Protein AF-A0A7V9EXB0-F1 (afdb_monomer_lite)

Secondary structure (DSSP, 8-state):
--SHHHHHHHHHHHHHHHHHHHHHHHHHHHHHH-HHHHHHHHHHEEESSSEEE---TT-S-------

Sequence (67 aa):
MGGRSRQASSACERARLNVTRALRAATAKLREAMPEAGTVLDRRLRTGLYCAYEPEDGDDVRWVVQS

pLDDT: mean 87.94, std 10.99, range [52.5, 97.75]

Radius of gyration: 15.91 Å; chains: 1; bounding box: 41×23×45 Å

Structure (mmCIF, N/CA/C/O backbone):
data_AF-A0A7V9EXB0-F1
#
_entry.id   AF-A0A7V9EXB0-F1
#
loop_
_atom_site.group_PDB
_atom_site.id
_atom_site.type_symbol
_atom_site.label_atom_id
_atom_site.label_alt_id
_atom_site.label_comp_id
_atom_site.label_asym_id
_atom_site.label_entity_id
_atom_site.label_seq_id
_atom_site.pdbx_PDB_ins_code
_atom_site.Cartn_x
_atom_site.Cartn_y
_atom_site.Cartn_z
_atom_site.occupancy
_atom_site.B_iso_or_equiv
_atom_site.auth_seq_id
_atom_site.auth_comp_id
_atom_site.auth_asym_id
_atom_site.auth_atom_id
_atom_site.pdbx_PDB_model_num
ATOM 1 N N . MET A 1 1 ? 22.787 -4.882 -32.571 1.00 52.50 1 MET A N 1
ATOM 2 C CA . MET A 1 1 ? 22.193 -4.993 -31.218 1.00 52.50 1 MET A CA 1
ATOM 3 C C . MET A 1 1 ? 21.739 -3.608 -30.772 1.00 52.50 1 MET A C 1
ATOM 5 O O . MET A 1 1 ? 22.510 -2.677 -30.905 1.00 52.50 1 MET A O 1
ATOM 9 N N . GLY A 1 2 ? 20.480 -3.407 -30.378 1.00 57.31 2 GLY A N 1
ATOM 10 C CA . GLY A 1 2 ? 20.224 -3.070 -28.969 1.00 57.31 2 GLY A CA 1
ATOM 11 C C . GLY A 1 2 ? 19.447 -1.757 -28.796 1.00 57.31 2 GLY A C 1
ATOM 12 O O . GLY A 1 2 ? 20.032 -0.733 -28.481 1.00 57.31 2 GLY A O 1
ATOM 13 N N . GLY A 1 3 ? 18.125 -1.782 -28.999 1.00 57.44 3 GLY A N 1
ATOM 14 C CA . GLY A 1 3 ? 17.247 -0.623 -28.738 1.00 57.44 3 GLY A CA 1
ATOM 15 C C . GLY A 1 3 ? 15.958 -0.957 -27.979 1.00 57.44 3 GLY A C 1
ATOM 16 O O . GLY A 1 3 ? 15.414 -0.113 -27.275 1.00 57.44 3 GLY A O 1
ATOM 17 N N . ARG A 1 4 ? 15.485 -2.208 -28.058 1.00 60.00 4 ARG A N 1
ATOM 18 C CA . ARG A 1 4 ? 14.167 -2.614 -27.535 1.00 60.00 4 ARG A CA 1
ATOM 19 C C . ARG A 1 4 ? 14.142 -2.973 -26.047 1.00 60.00 4 ARG A C 1
ATOM 21 O O . ARG A 1 4 ? 13.122 -2.770 -25.399 1.00 60.00 4 ARG A O 1
ATOM 28 N N . SER A 1 5 ? 15.252 -3.444 -25.483 1.00 61.06 5 SER A N 1
ATOM 29 C CA . SER A 1 5 ? 15.317 -3.856 -24.073 1.00 61.06 5 SER A CA 1
ATOM 30 C C . SER A 1 5 ? 15.210 -2.677 -23.093 1.00 61.06 5 SER A C 1
ATOM 32 O O . SER A 1 5 ? 14.574 -2.802 -22.049 1.00 61.06 5 SER A O 1
ATOM 34 N N . ARG A 1 6 ? 15.753 -1.499 -23.439 1.00 62.56 6 ARG A N 1
ATOM 35 C CA . ARG A 1 6 ? 15.733 -0.315 -22.554 1.00 62.56 6 ARG A CA 1
ATOM 36 C C . ARG A 1 6 ? 14.338 0.311 -22.420 1.00 62.56 6 ARG A C 1
ATOM 38 O O . ARG A 1 6 ? 13.953 0.715 -21.326 1.00 62.56 6 ARG A O 1
ATOM 45 N N . GLN A 1 7 ? 13.563 0.371 -23.504 1.00 69.25 7 GLN A N 1
ATOM 46 C CA . GLN A 1 7 ? 12.239 1.006 -23.496 1.00 69.25 7 GLN A CA 1
ATOM 47 C C . GLN A 1 7 ? 11.192 0.176 -22.741 1.00 69.25 7 GLN A C 1
ATOM 49 O O . GLN A 1 7 ? 10.414 0.736 -21.969 1.00 69.25 7 GLN A O 1
ATOM 54 N N . ALA A 1 8 ? 11.206 -1.152 -22.904 1.00 68.06 8 ALA A N 1
ATOM 55 C CA . ALA A 1 8 ? 10.331 -2.050 -22.149 1.00 68.06 8 ALA A CA 1
ATOM 56 C C . ALA A 1 8 ? 10.606 -1.961 -20.636 1.00 68.06 8 ALA A C 1
ATOM 58 O O . ALA A 1 8 ? 9.676 -1.778 -19.852 1.00 68.06 8 ALA A O 1
ATOM 59 N N . SER A 1 9 ? 11.884 -1.959 -20.231 1.00 74.06 9 SER A N 1
ATOM 60 C CA . SER A 1 9 ? 12.276 -1.765 -18.827 1.00 74.06 9 SER A CA 1
ATOM 61 C C . SER A 1 9 ? 11.803 -0.415 -18.269 1.00 74.06 9 SER A C 1
ATOM 63 O O . SER A 1 9 ? 11.360 -0.345 -17.126 1.00 74.06 9 SER A O 1
ATOM 65 N N . SER A 1 10 ? 11.840 0.654 -19.074 1.00 85.31 10 SER A N 1
ATOM 66 C CA . SER A 1 10 ? 11.338 1.980 -18.683 1.00 85.31 10 SER A CA 1
ATOM 67 C C . SER A 1 10 ? 9.813 2.019 -18.513 1.00 85.31 10 SER A C 1
ATOM 69 O O . SER A 1 10 ? 9.307 2.703 -17.624 1.00 85.31 10 SER A O 1
ATOM 71 N N . ALA A 1 11 ? 9.052 1.295 -19.339 1.00 89.25 11 ALA A N 1
ATOM 72 C CA . ALA A 1 11 ? 7.601 1.198 -19.181 1.00 89.25 11 ALA A CA 1
ATOM 73 C C . ALA A 1 11 ? 7.218 0.446 -17.897 1.00 89.25 11 ALA A C 1
ATOM 75 O O . ALA A 1 11 ? 6.387 0.941 -17.137 1.00 89.25 11 ALA A O 1
ATOM 76 N N . CYS A 1 12 ? 7.871 -0.687 -17.618 1.00 88.94 12 CYS A N 1
ATOM 77 C CA . CYS A 1 12 ? 7.673 -1.438 -16.378 1.00 88.94 12 CYS A CA 1
ATOM 78 C C . CYS A 1 12 ? 8.008 -0.599 -15.142 1.00 88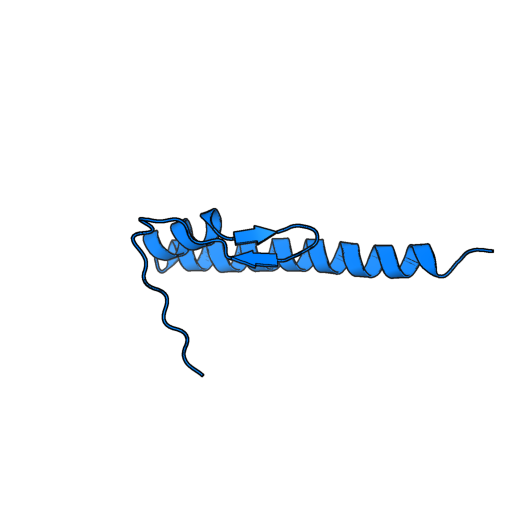.94 12 CYS A C 1
ATOM 80 O O . CYS A 1 12 ? 7.237 -0.579 -14.187 1.00 88.94 12 CYS A O 1
ATOM 82 N N . GLU A 1 13 ? 9.120 0.135 -15.168 1.00 91.12 13 GLU A N 1
ATOM 83 C CA . GLU A 1 13 ? 9.521 0.965 -14.033 1.00 91.12 13 GLU A CA 1
ATOM 84 C C . GLU A 1 13 ? 8.546 2.121 -13.788 1.00 91.12 13 GLU A C 1
ATOM 86 O O . GLU A 1 13 ? 8.124 2.362 -12.658 1.00 91.12 13 GLU A O 1
ATOM 91 N N . ARG A 1 14 ? 8.089 2.789 -14.856 1.00 92.38 14 ARG A N 1
ATOM 92 C CA . ARG A 1 14 ? 7.038 3.811 -14.739 1.00 92.38 14 ARG A CA 1
ATOM 93 C C . ARG A 1 14 ? 5.737 3.233 -14.190 1.00 92.38 14 ARG A C 1
ATOM 95 O O . ARG A 1 14 ? 5.111 3.873 -13.351 1.00 92.38 14 ARG A O 1
ATOM 102 N N . ALA A 1 15 ? 5.341 2.038 -14.632 1.00 91.94 15 ALA A N 1
ATOM 103 C CA . ALA A 1 15 ? 4.161 1.364 -14.102 1.00 91.94 15 ALA A CA 1
ATOM 104 C C . ALA A 1 15 ? 4.299 1.107 -12.595 1.00 91.94 15 ALA A C 1
ATOM 106 O O . ALA A 1 15 ? 3.391 1.454 -11.846 1.00 91.94 15 ALA A O 1
ATOM 107 N N . ARG A 1 16 ? 5.451 0.605 -12.129 1.00 93.25 16 ARG A N 1
ATOM 108 C CA . ARG A 1 16 ? 5.712 0.391 -10.694 1.00 93.25 16 ARG A CA 1
ATOM 109 C C . ARG A 1 16 ? 5.625 1.682 -9.893 1.00 93.25 16 ARG A C 1
ATOM 111 O O . ARG A 1 16 ? 4.914 1.726 -8.895 1.00 93.25 16 ARG A O 1
ATOM 118 N N . LEU A 1 17 ? 6.289 2.745 -10.348 1.00 93.56 17 LEU A N 1
ATOM 119 C CA . LEU A 1 17 ? 6.241 4.048 -9.680 1.00 93.56 17 LEU A CA 1
ATOM 120 C C . LEU A 1 17 ? 4.810 4.587 -9.591 1.00 93.56 17 LEU A C 1
ATOM 122 O O . LEU A 1 17 ? 4.404 5.088 -8.542 1.00 93.56 17 LEU A O 1
ATOM 126 N N . ASN A 1 18 ? 4.040 4.464 -10.672 1.00 94.94 18 ASN A N 1
ATOM 127 C CA . ASN A 1 18 ? 2.651 4.909 -10.704 1.00 94.94 18 ASN A CA 1
ATOM 128 C C . ASN A 1 18 ? 1.763 4.080 -9.770 1.00 94.94 18 ASN A C 1
ATOM 130 O O . ASN A 1 18 ? 0.980 4.670 -9.032 1.00 94.94 18 ASN A O 1
ATOM 134 N N . VAL A 1 19 ? 1.913 2.752 -9.748 1.00 94.88 19 VAL A N 1
ATOM 135 C CA . VAL A 1 19 ? 1.182 1.866 -8.826 1.00 94.88 19 VAL A CA 1
ATOM 136 C C . VAL A 1 19 ? 1.497 2.228 -7.379 1.00 94.88 19 VAL A C 1
ATOM 138 O O . VAL A 1 19 ? 0.577 2.465 -6.602 1.00 94.88 19 VAL A O 1
ATOM 141 N N . THR A 1 20 ? 2.776 2.366 -7.023 1.00 94.12 20 THR A N 1
ATOM 142 C CA . THR A 1 20 ? 3.177 2.758 -5.666 1.00 94.12 20 THR A CA 1
ATOM 143 C C . THR A 1 20 ? 2.566 4.100 -5.272 1.00 94.12 20 THR A C 1
ATOM 145 O O . THR A 1 20 ? 1.992 4.222 -4.193 1.00 94.12 20 THR A O 1
ATOM 148 N N . ARG A 1 21 ? 2.628 5.110 -6.150 1.00 95.62 21 ARG A N 1
ATOM 149 C CA . ARG A 1 21 ? 2.034 6.432 -5.887 1.00 95.62 21 ARG A CA 1
ATOM 150 C C . ARG A 1 21 ? 0.517 6.360 -5.717 1.00 95.62 21 ARG A C 1
ATOM 152 O O . ARG A 1 21 ? -0.009 6.947 -4.776 1.00 95.62 21 ARG A O 1
ATOM 159 N N . ALA A 1 22 ? -0.170 5.641 -6.603 1.00 96.25 22 ALA A N 1
ATOM 160 C CA . ALA A 1 22 ? -1.619 5.493 -6.562 1.00 96.25 22 ALA A CA 1
ATOM 161 C C . ALA A 1 22 ? -2.077 4.781 -5.283 1.00 96.25 22 ALA A C 1
ATOM 163 O O . ALA A 1 22 ? -2.990 5.265 -4.618 1.00 96.25 22 ALA A O 1
ATOM 164 N N . LEU A 1 23 ? -1.403 3.693 -4.897 1.00 95.00 23 LEU A N 1
ATOM 165 C CA . LEU A 1 23 ? -1.706 2.965 -3.66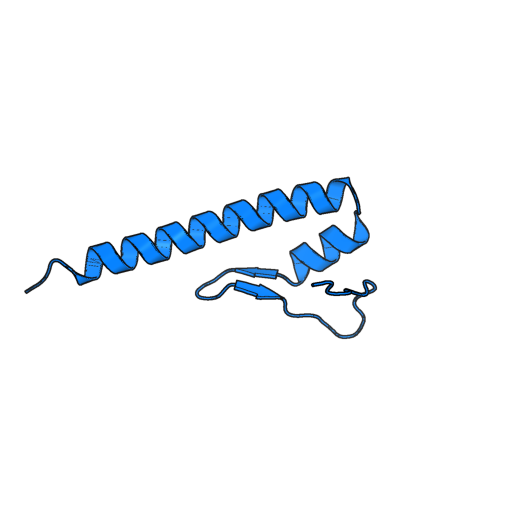5 1.00 95.00 23 LEU A CA 1
ATOM 166 C C . LEU A 1 23 ? -1.467 3.828 -2.431 1.00 95.00 23 LEU A C 1
ATOM 168 O O . LEU A 1 23 ? -2.344 3.911 -1.584 1.00 95.00 23 LEU A O 1
ATOM 172 N N . ARG A 1 24 ? -0.340 4.548 -2.348 1.00 94.00 24 ARG A N 1
ATOM 173 C CA . ARG A 1 24 ? -0.081 5.456 -1.217 1.00 94.00 24 ARG A CA 1
ATOM 174 C C . ARG A 1 24 ? -1.149 6.541 -1.094 1.00 94.00 24 ARG A C 1
ATOM 176 O O . ARG A 1 24 ? -1.614 6.807 0.010 1.00 94.00 24 ARG A O 1
ATOM 183 N N . ALA A 1 25 ? -1.573 7.130 -2.211 1.00 97.00 25 ALA A N 1
ATOM 184 C CA . ALA A 1 25 ? -2.637 8.129 -2.211 1.00 97.00 25 ALA A CA 1
ATOM 185 C C . ALA A 1 25 ? -3.997 7.535 -1.806 1.00 97.00 25 ALA A C 1
ATOM 187 O O . ALA A 1 25 ? -4.725 8.144 -1.025 1.00 97.00 25 ALA A O 1
ATOM 188 N N . ALA A 1 26 ? -4.344 6.351 -2.317 1.00 95.88 26 ALA A N 1
ATOM 189 C CA . ALA A 1 26 ? -5.586 5.668 -1.967 1.00 95.88 26 ALA A CA 1
ATOM 190 C C . ALA A 1 26 ? -5.610 5.280 -0.483 1.00 95.88 26 ALA A C 1
ATOM 192 O O . ALA A 1 26 ? -6.571 5.588 0.218 1.00 95.88 26 ALA A O 1
ATOM 193 N N . THR A 1 27 ? -4.532 4.682 0.020 1.00 95.44 27 THR A N 1
ATOM 194 C CA . THR A 1 27 ? -4.439 4.263 1.416 1.00 95.44 27 THR A CA 1
ATOM 195 C C . THR A 1 27 ? -4.405 5.447 2.380 1.00 95.44 27 THR A C 1
ATOM 197 O O . THR A 1 27 ? -4.981 5.354 3.458 1.00 95.44 27 THR A O 1
ATOM 200 N N . ALA A 1 28 ? -3.822 6.589 1.997 1.00 96.06 28 ALA A N 1
ATOM 201 C CA . ALA A 1 28 ? -3.920 7.817 2.788 1.00 96.06 28 ALA A CA 1
ATOM 202 C C . ALA A 1 28 ? -5.383 8.258 2.972 1.00 96.06 28 ALA A C 1
ATOM 204 O O . ALA A 1 28 ? -5.823 8.450 4.102 1.00 96.06 28 ALA A O 1
ATOM 205 N N . LYS A 1 29 ? -6.167 8.299 1.887 1.00 97.75 29 LYS A N 1
ATOM 206 C CA . LYS A 1 29 ? -7.607 8.607 1.956 1.00 97.75 29 LYS A CA 1
ATOM 207 C C . LYS A 1 29 ? -8.380 7.582 2.787 1.00 97.75 29 LYS A C 1
ATOM 209 O O . LYS A 1 29 ? -9.278 7.943 3.541 1.00 97.75 29 LYS A O 1
ATOM 214 N N . LEU A 1 30 ? -8.029 6.300 2.672 1.00 95.31 30 LEU A N 1
ATOM 215 C CA . LEU A 1 30 ? -8.639 5.249 3.487 1.00 95.31 30 LEU A CA 1
ATOM 216 C C . LEU A 1 30 ? -8.306 5.418 4.967 1.00 95.31 30 LEU A C 1
ATOM 218 O O . LEU A 1 30 ? -9.182 5.199 5.786 1.00 95.31 30 LEU A O 1
ATOM 222 N N . ARG A 1 31 ? -7.092 5.847 5.324 1.00 95.94 31 ARG A N 1
ATOM 223 C CA . ARG A 1 31 ? -6.725 6.145 6.717 1.00 95.94 31 ARG A CA 1
ATOM 224 C C . ARG A 1 31 ? -7.473 7.351 7.279 1.00 95.94 31 ARG A C 1
ATOM 226 O O . ARG A 1 31 ? -7.747 7.371 8.471 1.00 95.94 31 ARG A O 1
ATOM 233 N N . GLU A 1 32 ? -7.808 8.332 6.447 1.00 96.94 32 GLU A N 1
ATOM 234 C CA . GLU A 1 32 ? -8.636 9.473 6.857 1.00 96.94 32 GLU A CA 1
ATOM 235 C C . GLU A 1 32 ? -10.088 9.051 7.122 1.00 96.94 32 GLU A C 1
ATOM 237 O O . GLU A 1 32 ? -10.669 9.442 8.129 1.00 96.94 32 GLU A O 1
ATOM 242 N N . ALA A 1 33 ? -10.668 8.230 6.242 1.00 96.75 33 ALA A N 1
ATOM 243 C CA . ALA A 1 33 ? -12.059 7.791 6.362 1.00 96.75 33 ALA A CA 1
ATOM 244 C C . ALA A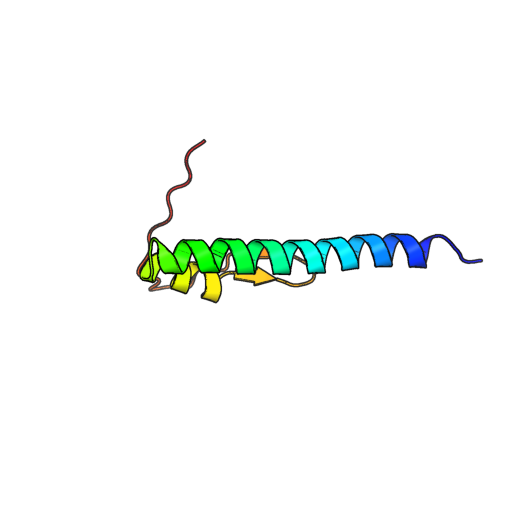 1 33 ? -12.256 6.629 7.356 1.00 96.75 33 ALA A C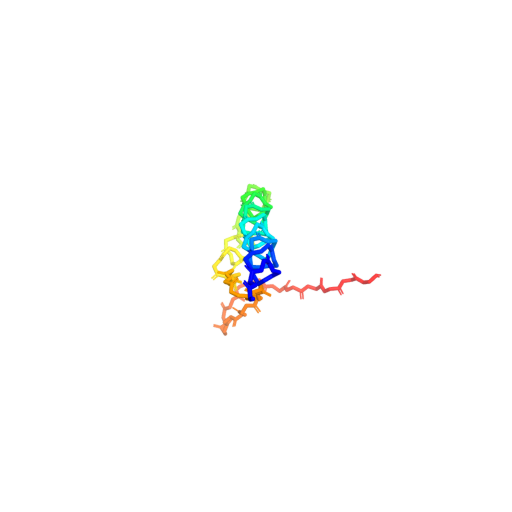 1
ATOM 246 O O . ALA A 1 33 ? -13.291 6.534 8.010 1.00 96.75 33 ALA A O 1
ATOM 247 N N . MET A 1 34 ? -11.283 5.720 7.433 1.00 94.94 34 MET A N 1
ATOM 248 C CA . MET A 1 34 ? -11.312 4.458 8.179 1.00 94.94 34 MET A CA 1
ATOM 249 C C . MET A 1 34 ? -9.904 4.150 8.733 1.00 94.94 34 MET A C 1
ATOM 251 O O . MET A 1 34 ? -9.162 3.353 8.145 1.00 94.94 34 MET A O 1
ATOM 255 N N . PRO A 1 35 ? -9.506 4.773 9.857 1.00 93.25 35 PRO A N 1
ATOM 256 C CA . PRO A 1 35 ? -8.130 4.731 10.355 1.00 93.25 35 PRO A CA 1
ATOM 257 C C . PRO A 1 35 ? -7.547 3.326 10.539 1.00 93.25 35 PRO A C 1
ATOM 259 O O . PRO A 1 35 ? -6.410 3.081 10.128 1.00 93.25 35 PRO A O 1
ATOM 262 N N . GLU A 1 36 ? -8.317 2.396 11.105 1.00 92.19 36 GLU A N 1
ATOM 263 C CA . GLU A 1 36 ? -7.882 1.014 11.352 1.00 92.19 36 GLU A CA 1
ATOM 264 C C . GLU A 1 36 ? -7.684 0.243 10.040 1.00 92.19 36 GLU A C 1
ATOM 266 O O . GLU A 1 36 ? -6.580 -0.225 9.752 1.00 92.19 36 GLU A O 1
ATOM 271 N N . ALA A 1 37 ? -8.714 0.202 9.186 1.00 92.44 37 ALA A N 1
ATOM 272 C CA . ALA A 1 37 ? -8.672 -0.489 7.897 1.00 92.44 37 ALA A CA 1
ATOM 273 C C . ALA A 1 37 ? -7.580 0.063 6.973 1.00 92.44 37 ALA A C 1
ATOM 275 O O . ALA A 1 37 ? -6.828 -0.701 6.366 1.00 92.44 37 ALA A O 1
ATOM 276 N N . GLY A 1 38 ? -7.445 1.390 6.896 1.00 94.38 38 GLY A N 1
ATOM 277 C CA . GLY A 1 38 ? -6.398 2.031 6.109 1.00 94.38 38 GLY A CA 1
ATOM 278 C C . GLY A 1 38 ? -4.992 1.733 6.639 1.00 94.38 38 GLY A C 1
ATOM 279 O O . GLY A 1 38 ? -4.068 1.557 5.849 1.00 94.38 38 GLY A O 1
ATOM 280 N N . THR A 1 39 ? -4.814 1.642 7.961 1.00 93.75 39 THR A N 1
ATOM 281 C CA . THR A 1 39 ? -3.512 1.328 8.572 1.00 93.75 39 THR A CA 1
ATOM 282 C C . THR A 1 39 ? -3.111 -0.123 8.318 1.00 93.75 39 THR A C 1
ATOM 284 O O . THR A 1 39 ? -1.977 -0.374 7.905 1.00 93.75 39 THR A O 1
ATOM 287 N N . VAL A 1 40 ? -4.037 -1.072 8.497 1.00 94.31 40 VAL A N 1
ATOM 288 C CA . VAL A 1 40 ? -3.796 -2.485 8.163 1.00 94.31 40 VAL A CA 1
ATOM 289 C C . VAL A 1 40 ? -3.487 -2.625 6.674 1.00 94.31 40 VAL A C 1
ATOM 291 O O . VAL A 1 40 ? -2.489 -3.244 6.310 1.00 94.31 40 VAL A O 1
ATOM 294 N N . LEU A 1 41 ? -4.266 -1.983 5.800 1.00 93.69 41 LEU A N 1
ATOM 295 C CA . LEU A 1 41 ? -4.029 -2.046 4.360 1.00 93.69 41 LEU A CA 1
ATOM 296 C C . LEU A 1 41 ? -2.648 -1.493 3.969 1.00 93.69 41 LEU A C 1
ATOM 298 O O . LEU A 1 41 ? -1.932 -2.146 3.215 1.00 93.69 41 LEU A O 1
ATOM 302 N N . ASP A 1 42 ? -2.230 -0.340 4.507 1.00 93.44 42 ASP A N 1
ATOM 303 C CA . ASP A 1 42 ? -0.896 0.224 4.224 1.00 93.44 42 ASP A CA 1
ATOM 304 C C . ASP A 1 42 ? 0.228 -0.720 4.652 1.00 93.44 42 ASP A C 1
ATOM 306 O O . ASP A 1 42 ? 1.221 -0.884 3.942 1.00 93.44 42 ASP A O 1
ATOM 310 N N . ARG A 1 43 ? 0.059 -1.357 5.816 1.00 94.00 43 ARG A N 1
ATOM 311 C CA . ARG A 1 43 ? 1.046 -2.267 6.395 1.00 94.00 43 ARG A CA 1
ATOM 312 C C . ARG A 1 43 ? 1.173 -3.559 5.592 1.00 94.00 43 ARG A C 1
ATOM 314 O O . ARG A 1 43 ? 2.282 -4.074 5.461 1.00 94.00 43 ARG A O 1
ATOM 321 N N . ARG A 1 44 ? 0.070 -4.086 5.061 1.00 95.00 44 ARG A N 1
ATOM 322 C CA . ARG A 1 44 ? 0.020 -5.385 4.364 1.00 95.00 44 ARG A CA 1
ATOM 323 C C . ARG A 1 44 ? 0.199 -5.288 2.851 1.00 95.00 44 ARG A C 1
ATOM 325 O O . ARG A 1 44 ? 0.476 -6.297 2.208 1.00 95.00 44 ARG A O 1
ATOM 332 N N . LEU A 1 45 ? 0.106 -4.094 2.265 1.00 94.44 45 LEU A N 1
ATOM 333 C CA . LEU A 1 45 ? 0.448 -3.889 0.860 1.00 94.44 45 LEU A CA 1
ATOM 334 C C . LEU A 1 45 ? 1.965 -3.952 0.647 1.00 94.44 45 LEU A C 1
ATOM 336 O O . LEU A 1 45 ? 2.750 -3.248 1.286 1.00 94.44 45 LEU A O 1
ATOM 340 N N . ARG A 1 46 ? 2.383 -4.781 -0.306 1.00 94.31 46 ARG A N 1
ATOM 341 C CA . ARG A 1 46 ? 3.755 -4.866 -0.801 1.00 94.31 46 ARG A CA 1
ATOM 342 C C . ARG A 1 46 ? 3.799 -4.340 -2.225 1.00 94.31 46 ARG A C 1
ATOM 344 O O . ARG A 1 46 ? 3.108 -4.840 -3.110 1.00 94.31 46 ARG A O 1
ATOM 351 N N . THR A 1 47 ? 4.641 -3.337 -2.447 1.00 91.06 47 THR A N 1
ATOM 352 C CA . THR A 1 47 ? 4.907 -2.774 -3.774 1.00 91.06 47 THR A CA 1
ATOM 353 C C . THR A 1 47 ? 6.354 -3.056 -4.160 1.00 91.06 47 THR A C 1
ATOM 355 O O . THR A 1 47 ? 7.270 -2.608 -3.472 1.00 91.06 47 THR A O 1
ATOM 358 N N . GLY A 1 48 ? 6.570 -3.781 -5.256 1.00 86.19 48 GLY A N 1
ATOM 359 C CA . GLY A 1 48 ? 7.896 -4.097 -5.789 1.00 86.19 48 GLY A CA 1
ATOM 360 C C . GLY A 1 48 ? 7.818 -4.479 -7.266 1.00 86.19 48 GLY A C 1
ATOM 361 O O . GLY A 1 48 ? 7.183 -3.785 -8.060 1.00 86.19 48 GLY A O 1
ATOM 362 N N . LEU A 1 49 ? 8.439 -5.601 -7.648 1.00 86.94 49 LEU A N 1
ATOM 363 C CA . LEU A 1 49 ? 8.215 -6.194 -8.978 1.00 86.94 49 LEU A CA 1
ATOM 364 C C . LEU A 1 49 ? 6.738 -6.555 -9.184 1.00 86.94 49 LEU A C 1
ATOM 366 O O . LEU A 1 49 ? 6.221 -6.409 -10.291 1.00 86.94 49 LEU A O 1
ATOM 370 N N . TYR A 1 50 ? 6.088 -6.974 -8.099 1.00 88.56 50 TYR A N 1
ATOM 371 C CA . TYR A 1 50 ? 4.671 -7.286 -8.012 1.00 88.56 50 TYR A CA 1
ATOM 372 C C . TYR A 1 50 ? 3.999 -6.371 -6.987 1.00 88.56 50 TYR A C 1
ATOM 374 O O . TYR A 1 50 ? 4.655 -5.813 -6.103 1.00 88.56 50 TYR A O 1
ATOM 382 N N . CYS A 1 51 ? 2.686 -6.223 -7.127 1.00 92.56 51 CYS A N 1
ATOM 383 C CA . CYS A 1 51 ? 1.827 -5.622 -6.121 1.00 92.56 51 CYS A CA 1
ATOM 384 C C . CYS A 1 51 ? 1.026 -6.745 -5.468 1.00 92.56 51 CYS A C 1
ATOM 386 O O . CYS A 1 51 ? 0.301 -7.450 -6.169 1.00 92.56 51 CYS A O 1
ATOM 388 N N . ALA A 1 52 ? 1.158 -6.904 -4.156 1.00 94.38 52 ALA A N 1
ATOM 389 C CA . ALA A 1 52 ? 0.474 -7.949 -3.407 1.00 94.38 52 ALA A CA 1
ATOM 390 C C . ALA A 1 52 ? -0.083 -7.401 -2.092 1.00 94.38 52 ALA A C 1
ATOM 392 O O . ALA A 1 52 ? 0.462 -6.457 -1.519 1.00 94.38 52 ALA A O 1
ATOM 393 N N . TYR A 1 53 ? -1.172 -8.006 -1.631 1.00 92.88 53 TYR A N 1
ATOM 394 C CA . TYR A 1 53 ? -1.671 -7.853 -0.273 1.00 92.88 53 TYR A CA 1
ATOM 395 C C . TYR A 1 53 ? -1.302 -9.121 0.498 1.00 92.88 53 TYR A C 1
ATOM 397 O O . TYR A 1 53 ? -1.705 -10.215 0.106 1.00 92.88 53 TYR A O 1
ATOM 405 N N . GLU A 1 54 ? -0.505 -8.970 1.551 1.00 93.50 54 GLU A N 1
ATOM 406 C CA . GLU A 1 54 ? -0.006 -10.067 2.382 1.00 93.50 54 GLU A CA 1
ATOM 407 C C . GLU A 1 54 ? -0.613 -9.935 3.785 1.00 93.50 54 GLU A C 1
ATOM 409 O O . GLU A 1 54 ? -0.069 -9.175 4.586 1.00 93.50 54 GLU A O 1
ATOM 414 N N . PRO A 1 55 ? -1.752 -10.592 4.080 1.00 90.69 55 PRO A N 1
ATOM 415 C CA . PRO A 1 55 ? -2.359 -10.550 5.410 1.00 90.69 55 PRO A CA 1
ATOM 416 C C . PRO A 1 55 ? -1.478 -11.260 6.446 1.00 90.69 55 PRO A C 1
ATOM 418 O O . PRO A 1 55 ? -0.742 -12.186 6.106 1.00 90.69 55 PRO A O 1
ATOM 421 N N . GLU A 1 56 ? -1.571 -10.850 7.711 1.00 89.06 56 GLU A N 1
ATOM 422 C CA . GLU A 1 56 ? -0.959 -11.569 8.839 1.00 89.06 56 GLU A CA 1
ATOM 423 C C . GLU A 1 56 ? -2.042 -12.102 9.776 1.00 89.06 56 GLU A C 1
ATOM 425 O O . GLU A 1 56 ? -3.121 -11.515 9.908 1.00 89.06 56 GLU A O 1
ATOM 430 N N . ASP A 1 57 ? -1.734 -13.209 10.449 1.00 84.19 57 ASP A N 1
ATOM 431 C CA . ASP A 1 57 ? -2.588 -13.741 11.501 1.00 84.19 57 ASP A CA 1
ATOM 432 C C . ASP A 1 57 ? -2.759 -12.690 12.608 1.00 84.19 57 ASP A C 1
ATOM 434 O O . ASP A 1 57 ? -1.786 -12.188 13.173 1.00 84.19 57 ASP A O 1
ATOM 438 N N . GLY A 1 58 ? -4.012 -12.347 12.907 1.00 83.62 58 GLY A N 1
ATOM 439 C CA . GLY A 1 58 ? -4.349 -11.331 13.906 1.00 83.62 58 GLY A CA 1
ATOM 440 C C . GLY A 1 58 ? -4.561 -9.918 13.359 1.00 83.62 58 GLY A C 1
ATOM 441 O O . GLY A 1 58 ? -4.652 -8.989 14.153 1.00 83.62 58 GLY A O 1
ATOM 442 N N . ASP A 1 59 ? -4.664 -9.723 12.040 1.00 88.38 59 ASP A N 1
ATOM 443 C CA . ASP A 1 59 ? -5.186 -8.459 11.510 1.00 88.38 59 ASP A CA 1
ATOM 444 C C . ASP A 1 59 ? -6.642 -8.245 11.986 1.00 88.38 59 ASP A C 1
ATOM 446 O O . ASP A 1 59 ? -7.530 -9.048 11.697 1.00 88.38 59 ASP A O 1
ATOM 450 N N . ASP A 1 60 ? -6.906 -7.127 12.669 1.00 84.44 60 ASP A N 1
ATOM 451 C CA . ASP A 1 60 ? -8.220 -6.788 13.253 1.00 84.44 60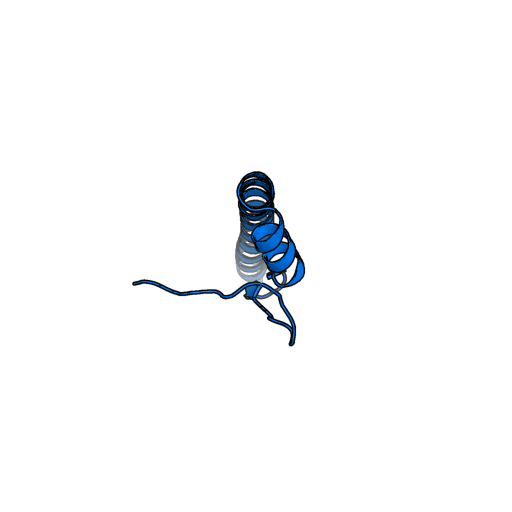 ASP A CA 1
ATOM 452 C C . ASP A 1 60 ? -9.308 -6.447 12.209 1.00 84.44 60 ASP A C 1
ATOM 454 O O . ASP A 1 60 ? -10.427 -6.053 12.541 1.00 84.44 60 ASP A O 1
ATOM 458 N N . VAL A 1 61 ? -8.992 -6.575 10.917 1.00 90.00 61 VAL A N 1
ATOM 459 C CA . VAL A 1 61 ? -9.827 -6.119 9.803 1.00 90.00 61 VAL A CA 1
ATOM 460 C C . VAL A 1 61 ? -10.255 -7.301 8.946 1.00 90.00 61 VAL A C 1
ATOM 462 O O . VAL A 1 61 ? -9.433 -8.022 8.381 1.00 90.00 61 VAL A O 1
ATOM 465 N N . ARG A 1 62 ? -11.571 -7.455 8.770 1.00 88.12 62 ARG A N 1
ATOM 466 C CA . ARG A 1 62 ? -12.155 -8.438 7.854 1.00 88.12 62 ARG A CA 1
ATOM 467 C C . ARG A 1 62 ? -12.457 -7.809 6.498 1.00 88.12 62 ARG A C 1
ATOM 469 O O . ARG A 1 62 ? -13.341 -6.964 6.385 1.00 88.12 62 ARG A O 1
ATOM 476 N N . TRP A 1 63 ? -11.800 -8.300 5.453 1.00 88.12 63 TRP A N 1
ATOM 477 C CA . TRP A 1 63 ? -12.102 -7.920 4.073 1.00 88.12 63 TRP A CA 1
ATOM 478 C C . TRP A 1 63 ? -13.222 -8.785 3.489 1.00 88.12 63 TRP A C 1
ATOM 480 O O . TRP A 1 63 ? -13.229 -10.006 3.645 1.00 88.12 63 TRP A O 1
ATOM 490 N N . VAL A 1 64 ? -14.163 -8.151 2.789 1.00 89.56 64 VAL A N 1
ATOM 491 C CA . VAL A 1 64 ? -15.222 -8.826 2.027 1.00 89.56 64 VAL A CA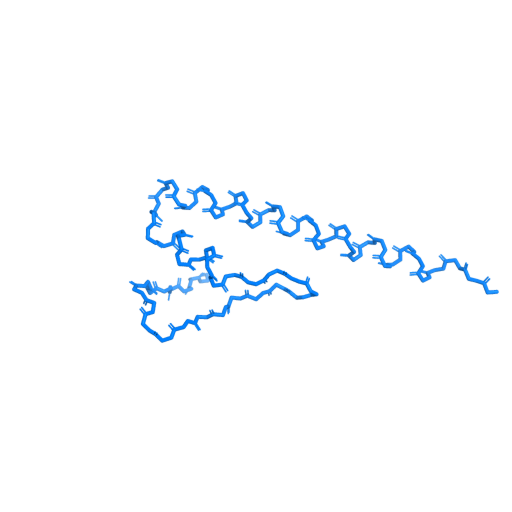 1
ATOM 492 C C . VAL A 1 64 ? -15.145 -8.322 0.594 1.00 89.56 64 VAL A C 1
ATOM 494 O O . VAL A 1 64 ? -15.261 -7.124 0.351 1.00 89.56 64 VAL A O 1
ATOM 497 N N . VAL A 1 65 ? -14.926 -9.229 -0.355 1.00 87.38 65 VAL A N 1
ATOM 498 C CA . VAL A 1 65 ? -14.931 -8.897 -1.784 1.00 87.38 65 VAL A CA 1
ATOM 499 C C . VAL A 1 65 ? -16.359 -9.033 -2.296 1.00 87.38 65 VAL A C 1
ATOM 501 O O . VAL A 1 65 ? -16.994 -10.064 -2.079 1.00 87.38 65 VAL A O 1
ATOM 504 N N . GLN A 1 66 ? -16.857 -7.998 -2.964 1.00 84.62 66 GLN A N 1
ATOM 505 C CA . GLN A 1 66 ? -18.146 -8.020 -3.651 1.00 84.62 66 GLN A CA 1
ATOM 506 C C . GLN A 1 66 ? -17.908 -7.789 -5.145 1.00 84.62 66 GLN A C 1
ATOM 508 O O . GLN A 1 66 ? -17.090 -6.942 -5.509 1.00 84.62 66 GLN A O 1
ATOM 513 N N . SER A 1 67 ? -18.562 -8.599 -5.978 1.00 77.62 67 SER A N 1
ATOM 514 C CA . SER A 1 67 ? -18.515 -8.544 -7.446 1.00 77.62 67 SER A CA 1
ATOM 515 C C . SER A 1 67 ? -19.669 -7.740 -8.015 1.00 77.62 67 SER A C 1
ATOM 517 O O . SER A 1 67 ? -20.795 -7.979 -7.519 1.00 77.62 67 SER A O 1
#

Foldseek 3Di:
DDDPPVVVVVVLVVVLVVVVVVLVVVLVVCCVVPVLVSVQQVVQWDGDSDTDGHHDPPRPDDDDDDD